Protein AF-A0A0Q5QUL1-F1 (afdb_monomer_lite)

Foldseek 3Di:
DDDDDDDDDDDDDDDDDDDDDDDDPPDPDPPPCPPPLQQCDFPPAPAGNVLLQVLLCVLPVVSVVQCVPVVSVVVSSVLRNDDPVSSVVVVVVVCVVPVVVVVVCVVCVVVVVVSNVRSRVCSVVD

Secondary structure (DSSP, 8-state):
------------------------------------GGGSBPTTSS-BHHHHHHHHHHH-HHHHHHHTSHHHHHHHHHHHTS-HHHHHHHHHHHHHH-HHHHHHHHHTHHHHHHHHHHHHHHGGG-

pLDDT: mean 77.25, std 18.68, range [37.12, 95.31]

Radius of gyration: 27.23 Å; chains: 1; bounding box: 40×85×47 Å

Structure (mmCIF, N/CA/C/O backbone):
data_AF-A0A0Q5QUL1-F1
#
_entry.id   AF-A0A0Q5QUL1-F1
#
loop_
_atom_site.group_PDB
_atom_site.id
_atom_site.type_symbol
_atom_site.label_atom_id
_atom_site.label_alt_id
_atom_site.label_comp_id
_atom_site.label_asym_id
_atom_site.label_entity_id
_atom_site.label_seq_id
_atom_site.pdbx_PDB_ins_code
_atom_site.Cartn_x
_atom_site.Cartn_y
_atom_site.Cartn_z
_atom_site.occupancy
_atom_site.B_iso_or_equiv
_atom_site.auth_seq_id
_atom_site.auth_comp_id
_atom_site.auth_asym_id
_atom_site.auth_atom_id
_atom_site.pdbx_PDB_model_num
ATOM 1 N N . MET A 1 1 ? -2.014 -74.660 -22.437 1.00 42.78 1 MET A N 1
ATOM 2 C CA . MET A 1 1 ? -0.662 -74.993 -21.940 1.00 42.78 1 MET A CA 1
ATOM 3 C C . MET A 1 1 ? 0.352 -74.610 -23.008 1.00 42.78 1 MET A C 1
ATOM 5 O O . MET A 1 1 ? 0.112 -74.928 -24.159 1.00 42.78 1 MET A O 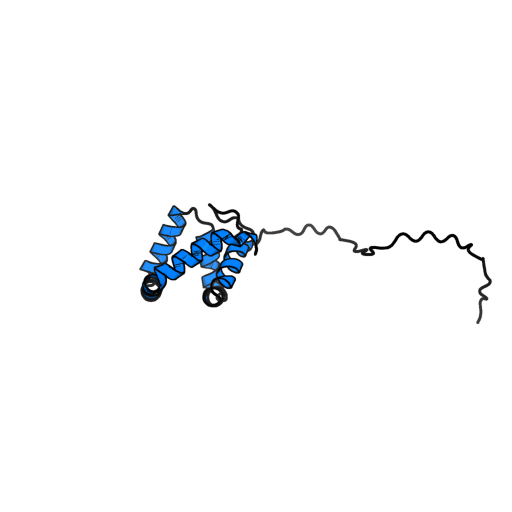1
ATOM 9 N N . ALA A 1 2 ? 1.403 -73.894 -22.592 1.00 45.97 2 ALA A N 1
ATOM 10 C CA . ALA A 1 2 ? 2.701 -73.676 -23.243 1.00 45.97 2 ALA A CA 1
ATOM 11 C C . ALA A 1 2 ? 2.747 -73.295 -24.740 1.00 45.97 2 ALA A C 1
ATOM 13 O O . ALA A 1 2 ? 2.587 -74.137 -25.615 1.00 45.97 2 ALA A O 1
ATOM 14 N N . GLN A 1 3 ? 3.145 -72.050 -25.028 1.00 41.31 3 GLN A N 1
ATOM 15 C CA . GLN A 1 3 ? 3.872 -71.745 -26.262 1.00 41.31 3 GLN A CA 1
ATOM 16 C C . GLN A 1 3 ? 5.264 -71.223 -25.898 1.00 41.31 3 GLN A C 1
ATOM 18 O O . GLN A 1 3 ? 5.425 -70.242 -25.172 1.00 41.31 3 GLN A O 1
ATOM 23 N N . HIS A 1 4 ? 6.253 -71.992 -26.349 1.00 37.12 4 HIS A N 1
ATOM 24 C CA . HIS A 1 4 ? 7.683 -71.818 -26.166 1.00 37.12 4 HIS A CA 1
ATOM 25 C C . HIS A 1 4 ? 8.184 -70.500 -26.766 1.00 37.12 4 HIS A C 1
ATOM 27 O O . HIS A 1 4 ? 8.030 -70.234 -27.954 1.00 37.12 4 HIS A O 1
ATOM 33 N N . ILE A 1 5 ? 8.881 -69.723 -25.943 1.00 52.28 5 ILE A N 1
ATOM 34 C CA . ILE A 1 5 ? 9.699 -68.584 -26.356 1.00 52.28 5 ILE A CA 1
ATOM 35 C C . ILE A 1 5 ? 11.057 -69.132 -26.819 1.00 52.28 5 ILE A C 1
ATOM 37 O O . ILE A 1 5 ? 11.798 -69.706 -26.021 1.00 52.28 5 ILE A O 1
ATOM 41 N N . SER A 1 6 ? 11.406 -68.949 -28.096 1.00 50.56 6 SER A N 1
ATOM 42 C CA . SER A 1 6 ? 12.764 -69.176 -28.613 1.00 50.56 6 SER A CA 1
ATOM 43 C C . SER A 1 6 ? 13.274 -67.968 -29.396 1.00 50.56 6 SER A C 1
ATOM 45 O O . SER A 1 6 ? 13.017 -67.800 -30.578 1.00 50.56 6 SER A O 1
ATOM 47 N N . ARG A 1 7 ? 14.019 -67.138 -28.659 1.00 53.16 7 ARG A N 1
ATOM 48 C CA . ARG A 1 7 ? 15.284 -66.477 -29.022 1.00 53.16 7 ARG A CA 1
ATOM 49 C C . ARG A 1 7 ? 15.475 -66.036 -30.484 1.00 53.16 7 ARG A C 1
ATOM 51 O O . ARG A 1 7 ? 16.070 -66.763 -31.273 1.00 53.16 7 ARG A O 1
ATOM 58 N N . THR A 1 8 ? 15.263 -64.746 -30.731 1.00 46.75 8 THR A N 1
ATOM 59 C CA . THR A 1 8 ? 16.060 -64.001 -31.721 1.00 46.75 8 THR A CA 1
ATOM 60 C C . THR A 1 8 ? 17.017 -63.083 -30.962 1.00 46.75 8 THR A C 1
ATOM 62 O O . THR A 1 8 ? 16.597 -62.250 -30.161 1.00 46.75 8 THR A O 1
ATOM 65 N N . ARG A 1 9 ? 18.326 -63.308 -31.132 1.00 56.00 9 ARG A N 1
ATOM 66 C CA . ARG A 1 9 ? 19.395 -62.540 -30.479 1.00 56.00 9 ARG A CA 1
ATOM 67 C C . ARG A 1 9 ? 19.414 -61.133 -31.069 1.00 56.00 9 ARG A C 1
ATOM 69 O O . ARG A 1 9 ? 19.748 -60.975 -32.237 1.00 56.00 9 ARG A O 1
ATOM 76 N N . ILE A 1 10 ? 19.090 -60.131 -30.260 1.00 53.22 10 ILE A N 1
ATOM 77 C CA . ILE A 1 10 ? 19.299 -58.727 -30.612 1.00 53.22 10 ILE A CA 1
ATOM 78 C C . ILE A 1 10 ? 20.729 -58.362 -30.213 1.00 53.22 10 ILE A C 1
ATOM 80 O O . ILE A 1 10 ? 21.119 -58.442 -29.045 1.00 53.22 10 ILE A O 1
ATOM 84 N N . SER A 1 11 ? 21.519 -58.037 -31.229 1.00 50.94 11 SER A N 1
ATOM 85 C CA . SER A 1 11 ? 22.904 -57.593 -31.154 1.00 50.94 11 SER A CA 1
ATOM 86 C C . SER A 1 11 ? 23.015 -56.311 -30.328 1.00 50.94 11 SER A C 1
ATOM 88 O O . SER A 1 11 ? 22.291 -55.346 -30.552 1.00 50.94 11 SER A O 1
ATOM 90 N N . ARG A 1 12 ? 23.940 -56.310 -29.365 1.00 53.00 12 ARG A N 1
ATOM 91 C CA . ARG A 1 12 ? 24.317 -55.145 -28.562 1.00 53.00 12 ARG A CA 1
ATOM 92 C C . ARG A 1 12 ? 25.153 -54.184 -29.409 1.00 53.00 12 ARG A C 1
ATOM 94 O O . ARG A 1 12 ? 26.312 -54.480 -29.680 1.00 53.00 12 ARG A O 1
ATOM 101 N N . THR A 1 13 ? 24.624 -53.006 -29.704 1.00 51.22 13 THR A N 1
ATOM 102 C CA . THR A 1 13 ? 25.439 -51.791 -29.827 1.00 51.22 13 THR A CA 1
ATOM 103 C C . THR A 1 13 ? 24.880 -50.761 -28.856 1.00 51.22 13 THR A C 1
ATOM 105 O O . THR A 1 13 ? 23.759 -50.278 -28.971 1.00 51.22 13 THR A O 1
ATOM 108 N N . VAL A 1 14 ? 25.661 -50.531 -27.805 1.00 48.69 14 VAL A N 1
ATOM 109 C CA . VAL A 1 14 ? 25.385 -49.605 -26.712 1.00 48.69 14 VAL A CA 1
ATOM 110 C C . VAL A 1 14 ? 25.805 -48.214 -27.178 1.00 48.69 14 VAL A C 1
ATOM 112 O O . VAL A 1 14 ? 26.993 -47.948 -27.314 1.00 48.69 14 VAL A O 1
ATOM 115 N N . GLY A 1 15 ? 24.831 -47.340 -27.416 1.00 43.12 15 GLY A N 1
ATOM 116 C CA . GLY A 1 15 ? 25.014 -45.893 -27.467 1.00 43.12 15 GLY A CA 1
ATOM 117 C C . GLY A 1 15 ? 24.157 -45.280 -26.367 1.00 43.12 15 GLY A C 1
ATOM 118 O O . GLY A 1 15 ? 22.969 -45.050 -26.566 1.00 43.12 15 GLY A O 1
ATOM 119 N N . VAL A 1 16 ? 24.730 -45.101 -25.177 1.00 48.53 16 VAL A N 1
ATOM 120 C CA . VAL A 1 16 ? 24.078 -44.420 -24.051 1.00 48.53 16 VAL A CA 1
ATOM 121 C C . VAL A 1 16 ? 24.265 -42.919 -24.243 1.00 48.53 16 VAL A C 1
ATOM 123 O O . VAL A 1 16 ? 25.371 -42.412 -24.082 1.00 48.53 16 VAL A O 1
ATOM 126 N N . ALA A 1 17 ? 23.175 -42.217 -24.550 1.00 45.84 17 ALA A N 1
ATOM 127 C CA . ALA A 1 17 ? 23.024 -40.798 -24.256 1.00 45.84 17 ALA A CA 1
ATOM 128 C C . ALA A 1 17 ? 21.801 -40.641 -23.338 1.00 45.84 17 ALA A C 1
ATOM 130 O O . ALA A 1 17 ? 20.662 -40.914 -23.710 1.00 45.84 17 ALA A O 1
ATOM 131 N N . ILE A 1 18 ? 22.118 -40.298 -22.095 1.00 47.47 18 ILE A N 1
ATOM 132 C CA . ILE A 1 18 ? 21.276 -40.085 -20.911 1.00 47.47 18 ILE A CA 1
ATOM 133 C C . ILE A 1 18 ? 20.211 -39.018 -21.236 1.00 47.47 18 ILE A C 1
ATOM 135 O O . ILE A 1 18 ? 20.542 -37.927 -21.680 1.00 47.47 18 ILE A O 1
ATOM 139 N N . ALA A 1 19 ? 18.937 -39.408 -21.307 1.00 45.66 19 ALA A N 1
ATOM 140 C CA . ALA A 1 19 ? 17.903 -39.297 -20.269 1.00 45.66 19 ALA A CA 1
ATOM 141 C C . ALA A 1 19 ? 17.433 -37.867 -19.926 1.00 45.66 19 ALA A C 1
ATOM 143 O O . ALA A 1 19 ? 18.078 -37.147 -19.174 1.00 45.66 19 ALA A O 1
ATOM 144 N N . ALA A 1 20 ? 16.209 -37.553 -20.356 1.00 44.66 20 ALA A N 1
ATOM 145 C CA . ALA A 1 20 ? 15.184 -36.957 -19.500 1.00 44.66 20 ALA A CA 1
ATOM 146 C C . ALA A 1 20 ? 13.810 -37.394 -20.031 1.00 44.66 20 ALA A C 1
ATOM 148 O O . ALA A 1 20 ? 13.324 -36.925 -21.057 1.00 44.66 20 ALA A O 1
ATOM 149 N N . ALA A 1 21 ? 13.241 -38.384 -19.349 1.00 43.88 21 ALA A N 1
ATOM 150 C CA . ALA A 1 21 ? 11.901 -38.895 -19.563 1.00 43.88 21 ALA A CA 1
ATOM 151 C C . ALA A 1 21 ? 10.856 -37.924 -18.994 1.00 43.88 21 ALA A C 1
ATOM 153 O O . ALA A 1 21 ? 11.058 -37.343 -17.931 1.00 43.88 21 ALA A O 1
ATOM 154 N N . GLY A 1 22 ? 9.719 -37.815 -19.680 1.00 39.03 22 GLY A N 1
ATOM 155 C CA . GLY A 1 22 ? 8.544 -37.095 -19.199 1.00 39.03 22 GLY A CA 1
ATOM 156 C C . GLY A 1 22 ? 7.464 -36.976 -20.268 1.00 39.03 22 GLY A C 1
ATOM 157 O O . GLY A 1 22 ? 7.152 -35.878 -20.712 1.00 39.03 22 GLY A O 1
ATOM 158 N N . VAL A 1 23 ? 6.916 -38.108 -20.717 1.00 47.78 23 VAL A N 1
ATOM 159 C CA . VAL A 1 23 ? 5.713 -38.136 -21.560 1.00 47.78 23 VAL A CA 1
ATOM 160 C C . VAL A 1 23 ? 4.519 -37.741 -20.693 1.00 47.78 23 VAL A C 1
ATOM 162 O O . VAL A 1 23 ? 4.112 -38.495 -19.813 1.00 47.78 23 VAL A O 1
ATOM 165 N N . GLY A 1 24 ? 3.950 -36.571 -20.963 1.00 41.41 24 GLY A N 1
ATOM 166 C CA . GLY A 1 24 ? 2.611 -36.190 -20.538 1.00 41.41 24 GLY A CA 1
ATOM 167 C C . GLY A 1 24 ? 1.861 -35.688 -21.762 1.00 41.41 24 GLY A C 1
ATOM 168 O O . GLY A 1 24 ? 2.215 -34.653 -22.319 1.00 41.41 24 GLY A O 1
ATOM 169 N N . VAL A 1 25 ? 0.857 -36.436 -22.218 1.00 50.50 25 VAL A N 1
ATOM 170 C CA . VAL A 1 25 ? -0.075 -35.971 -23.250 1.00 50.50 25 VAL A CA 1
ATOM 171 C C . VAL A 1 25 ? -0.861 -34.809 -22.646 1.00 50.50 25 VAL A C 1
ATOM 173 O O . VAL A 1 25 ? -1.794 -35.019 -21.874 1.00 50.50 25 VAL A O 1
ATOM 176 N N . ILE A 1 26 ? -0.459 -33.576 -22.951 1.00 51.69 26 ILE A N 1
ATOM 177 C CA . ILE A 1 26 ? -1.228 -32.388 -22.586 1.00 51.69 26 ILE A CA 1
ATOM 178 C C . ILE A 1 26 ? -2.375 -32.306 -23.588 1.00 51.69 26 ILE A C 1
ATOM 180 O O . ILE A 1 26 ? -2.208 -31.856 -24.721 1.00 51.69 26 ILE A O 1
ATOM 184 N N . ALA A 1 27 ? -3.544 -32.788 -23.176 1.00 48.69 27 ALA A N 1
ATOM 185 C CA . ALA A 1 27 ? -4.790 -32.431 -23.825 1.00 48.69 27 ALA A CA 1
ATOM 186 C C . ALA A 1 27 ? -4.891 -30.898 -23.816 1.00 48.69 27 ALA A C 1
ATOM 188 O O . ALA A 1 27 ? -4.959 -30.283 -22.752 1.00 48.69 27 ALA A O 1
ATOM 189 N N . LEU A 1 28 ? -4.859 -30.289 -25.002 1.00 51.97 28 LEU A N 1
ATOM 190 C CA . LEU A 1 28 ? -5.139 -28.873 -25.228 1.00 51.97 28 LEU A CA 1
ATOM 191 C C . LEU A 1 28 ? -6.618 -28.611 -24.915 1.00 51.97 28 LEU A C 1
ATOM 193 O O . LEU A 1 28 ? -7.453 -28.492 -25.806 1.00 51.97 28 LEU A O 1
ATOM 197 N N . MET A 1 29 ? -6.953 -28.562 -23.629 1.00 46.12 29 MET A N 1
ATOM 198 C CA . MET A 1 29 ? -8.153 -27.880 -23.173 1.00 46.12 29 MET A CA 1
ATOM 199 C C . MET A 1 29 ? -7.865 -26.382 -23.281 1.00 46.12 29 MET A C 1
ATOM 201 O O . MET A 1 29 ? -6.852 -25.935 -22.733 1.00 46.12 29 MET A O 1
ATOM 205 N N . PRO A 1 30 ? -8.705 -25.584 -23.961 1.00 47.66 30 PRO A N 1
ATOM 206 C CA . PRO A 1 30 ? -8.630 -24.144 -23.835 1.00 47.66 30 PRO A CA 1
ATOM 207 C C . PRO A 1 30 ? -9.067 -23.820 -22.407 1.00 47.66 30 PRO A C 1
ATOM 209 O O . PRO A 1 30 ? -10.250 -23.666 -22.115 1.00 47.66 30 PRO A O 1
ATOM 212 N N . ALA A 1 31 ? -8.106 -23.778 -21.486 1.00 52.81 31 ALA A N 1
ATOM 213 C CA . ALA A 1 31 ? -8.309 -23.117 -20.218 1.00 52.81 31 ALA A CA 1
ATOM 214 C C . ALA A 1 31 ? -8.631 -21.668 -20.576 1.00 52.81 31 ALA A C 1
ATOM 216 O O . ALA A 1 31 ? -7.766 -20.924 -21.042 1.00 52.81 31 ALA A O 1
ATOM 217 N N . THR A 1 32 ? -9.889 -21.268 -20.417 1.00 48.94 32 THR A N 1
ATOM 218 C CA . THR A 1 32 ? -10.235 -19.858 -20.309 1.00 48.94 32 THR A CA 1
ATOM 219 C C . THR A 1 32 ? -9.533 -19.365 -19.050 1.00 48.94 32 THR A C 1
ATOM 221 O O . THR A 1 32 ? -10.078 -19.442 -17.951 1.00 48.94 32 THR A O 1
ATOM 224 N N . ALA A 1 33 ? -8.270 -18.966 -19.189 1.00 52.72 33 ALA A N 1
ATOM 225 C CA . ALA A 1 33 ? -7.513 -18.321 -18.141 1.00 52.72 33 ALA A CA 1
ATOM 226 C C . ALA A 1 33 ? -8.156 -16.950 -17.934 1.00 52.72 33 ALA A C 1
ATOM 228 O O . ALA A 1 33 ? -7.765 -15.953 -18.536 1.00 52.72 33 ALA A O 1
ATOM 229 N N . SER A 1 34 ? -9.213 -16.906 -17.124 1.00 49.91 34 SER A N 1
ATOM 230 C CA . SER A 1 34 ? -9.583 -15.679 -16.441 1.00 49.91 34 SER A CA 1
ATOM 231 C C . SER A 1 34 ? -8.346 -15.289 -15.646 1.00 49.91 34 SER A C 1
ATOM 233 O O . SER A 1 34 ? -8.021 -15.968 -14.676 1.00 49.91 34 SER A O 1
ATOM 235 N N . ALA A 1 35 ? -7.608 -14.277 -16.115 1.00 55.91 35 ALA A N 1
ATOM 236 C CA . ALA A 1 35 ? -6.472 -13.740 -15.381 1.00 55.91 35 ALA A CA 1
ATOM 237 C C . ALA A 1 35 ? -6.953 -13.478 -13.954 1.00 55.91 35 ALA A C 1
ATOM 239 O O . ALA A 1 35 ? -7.907 -12.713 -13.752 1.00 55.91 35 ALA A O 1
ATOM 240 N N . ALA A 1 36 ? -6.381 -14.192 -12.986 1.00 64.62 36 ALA A N 1
ATOM 241 C CA . ALA A 1 36 ? -6.824 -14.050 -11.615 1.00 64.62 36 ALA A CA 1
ATOM 242 C C . ALA A 1 36 ? -6.584 -12.588 -11.205 1.00 64.62 36 ALA A C 1
ATOM 244 O O . ALA A 1 36 ? -5.646 -11.959 -11.704 1.00 64.62 36 ALA A O 1
ATOM 245 N N . PRO A 1 37 ? -7.382 -12.012 -10.289 1.00 71.50 37 PRO A N 1
ATOM 246 C CA . PRO A 1 37 ? -7.125 -10.679 -9.748 1.00 71.50 37 PRO A CA 1
ATOM 247 C C . PRO A 1 37 ? -5.661 -10.462 -9.337 1.00 71.50 37 PRO A C 1
ATOM 249 O O . PRO A 1 37 ? -5.159 -9.349 -9.493 1.00 71.50 37 PRO A O 1
ATOM 252 N N . ALA A 1 38 ? -5.003 -11.540 -8.896 1.00 81.19 38 ALA A N 1
ATOM 253 C CA . ALA A 1 38 ? -3.596 -11.637 -8.535 1.00 81.19 38 ALA A CA 1
ATOM 254 C C . ALA A 1 38 ? -2.606 -11.381 -9.690 1.00 81.19 38 ALA A C 1
ATOM 256 O O . ALA A 1 38 ? -1.520 -10.876 -9.425 1.00 81.19 38 ALA A O 1
ATOM 257 N N . ASP A 1 39 ? -2.956 -11.671 -10.945 1.00 87.62 39 ASP A N 1
ATOM 258 C CA . ASP A 1 39 ? -2.052 -11.531 -12.101 1.00 87.62 39 ASP A CA 1
ATOM 259 C C . ASP A 1 39 ? -2.048 -10.108 -12.684 1.00 87.62 39 ASP A C 1
ATOM 261 O O . ASP A 1 39 ? -1.239 -9.776 -13.551 1.00 87.62 39 ASP A O 1
ATOM 265 N N . ARG A 1 40 ? -2.950 -9.232 -12.219 1.00 91.81 40 ARG A N 1
ATOM 266 C CA . ARG A 1 40 ? -3.032 -7.846 -12.697 1.00 91.81 40 ARG A CA 1
ATOM 267 C C . ARG A 1 40 ? -1.795 -7.054 -12.289 1.00 91.81 40 ARG A C 1
ATOM 269 O O . ARG A 1 40 ? -1.343 -7.148 -11.153 1.00 91.81 40 ARG A O 1
ATOM 276 N N . ALA A 1 41 ? -1.284 -6.228 -13.199 1.00 93.19 41 ALA A N 1
ATOM 277 C CA . ALA A 1 41 ? -0.181 -5.319 -12.909 1.00 93.19 41 ALA A CA 1
ATOM 278 C C . ALA A 1 41 ? -0.601 -4.222 -11.917 1.00 93.19 41 ALA A C 1
ATOM 280 O O . ALA A 1 41 ? -1.721 -3.706 -11.975 1.00 93.19 41 ALA A O 1
A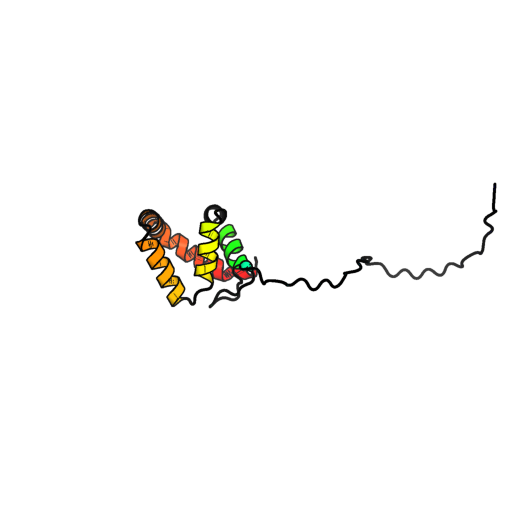TOM 281 N N . VAL A 1 42 ? 0.318 -3.839 -11.032 1.00 92.88 42 VAL A N 1
ATOM 282 C CA . VAL A 1 42 ? 0.158 -2.704 -10.120 1.00 92.88 42 VAL A CA 1
ATOM 283 C C . VAL A 1 42 ? 0.737 -1.451 -10.784 1.00 92.88 42 VAL A C 1
ATOM 285 O O . VAL A 1 42 ? 1.934 -1.407 -11.066 1.00 92.88 42 VAL A O 1
ATOM 288 N N . PRO A 1 43 ? -0.066 -0.401 -11.040 1.00 93.25 43 PRO A N 1
ATOM 289 C CA . PRO A 1 43 ? 0.441 0.798 -11.697 1.00 93.25 43 PRO A CA 1
ATOM 290 C C . PRO A 1 43 ? 1.584 1.454 -10.917 1.00 93.25 43 PRO A C 1
ATOM 292 O O . PRO A 1 43 ? 1.493 1.622 -9.695 1.00 93.25 43 PRO A O 1
ATOM 295 N N . GLY A 1 44 ? 2.626 1.864 -11.645 1.00 89.25 44 GLY A N 1
ATOM 296 C CA . GLY A 1 44 ? 3.823 2.498 -11.084 1.00 89.25 44 GLY A CA 1
ATOM 297 C C . GLY A 1 44 ? 4.864 1.521 -10.530 1.00 89.25 44 GLY A C 1
ATOM 298 O O . GLY A 1 44 ? 5.846 1.969 -9.946 1.00 89.25 44 GLY A O 1
ATOM 299 N N . THR A 1 45 ? 4.675 0.209 -10.702 1.00 90.62 45 THR A N 1
ATOM 300 C CA . THR A 1 45 ? 5.647 -0.821 -10.312 1.00 90.62 45 THR A CA 1
ATOM 301 C C . THR A 1 45 ? 5.794 -1.879 -11.412 1.00 90.62 45 THR A C 1
ATOM 303 O O . THR A 1 45 ? 5.033 -1.900 -12.378 1.00 90.62 45 THR A O 1
ATOM 306 N N . SER A 1 46 ? 6.779 -2.768 -11.273 1.00 92.88 46 SER A N 1
ATOM 307 C CA . SER A 1 46 ? 6.935 -3.968 -12.111 1.00 92.88 46 SER A CA 1
ATOM 308 C C . SER A 1 46 ? 6.180 -5.190 -11.564 1.00 92.88 46 SER A C 1
ATOM 310 O O . SER A 1 46 ? 6.337 -6.289 -12.088 1.00 92.88 46 SER A O 1
ATOM 312 N N . CYS A 1 47 ? 5.386 -5.020 -10.502 1.00 93.94 47 CYS A N 1
ATOM 313 C CA . CYS A 1 47 ? 4.762 -6.118 -9.767 1.00 93.94 47 CYS A CA 1
ATOM 314 C C . CYS A 1 47 ? 3.353 -6.436 -10.282 1.00 93.94 47 CYS A C 1
ATOM 316 O O . CYS A 1 47 ? 2.613 -5.546 -10.710 1.00 93.94 47 CYS A O 1
ATOM 318 N N . THR A 1 48 ? 2.917 -7.677 -10.076 1.00 95.31 48 THR A N 1
ATOM 319 C CA . THR A 1 48 ? 1.492 -8.043 -10.063 1.00 95.31 48 THR A CA 1
ATOM 320 C C . THR A 1 48 ? 0.877 -7.905 -8.665 1.00 95.31 48 THR A C 1
ATOM 322 O O . THR A 1 48 ? 1.590 -7.813 -7.661 1.00 95.31 48 THR A O 1
ATOM 325 N N . VAL A 1 49 ? -0.454 -7.909 -8.570 1.00 93.25 49 VAL A N 1
ATOM 326 C CA . VAL A 1 49 ? -1.190 -7.853 -7.293 1.00 93.25 49 VAL A CA 1
ATOM 327 C C . VAL A 1 49 ? -0.749 -8.969 -6.343 1.00 93.25 49 VAL A C 1
ATOM 329 O O . VAL A 1 49 ? -0.444 -8.700 -5.181 1.00 93.25 49 VAL A O 1
ATOM 332 N N . GLY A 1 50 ? -0.640 -10.203 -6.839 1.00 92.06 50 GLY A N 1
ATOM 333 C CA . GLY A 1 50 ? -0.235 -11.356 -6.037 1.00 92.06 50 GLY A CA 1
ATOM 334 C C . GLY A 1 50 ? 1.207 -11.252 -5.539 1.00 92.06 50 GLY A C 1
ATOM 335 O O . GLY A 1 50 ? 1.505 -11.671 -4.421 1.00 92.06 50 GLY A O 1
ATOM 336 N N . GLN A 1 51 ? 2.100 -10.647 -6.326 1.00 94.62 51 GLN A N 1
ATOM 337 C CA . GLN A 1 51 ? 3.473 -10.370 -5.896 1.00 94.62 51 GLN A CA 1
ATOM 338 C C . GLN A 1 51 ? 3.521 -9.341 -4.770 1.00 94.62 51 GLN A C 1
ATOM 340 O O . GLN A 1 51 ? 4.229 -9.541 -3.784 1.00 94.62 51 GLN A O 1
ATOM 345 N N . VAL A 1 52 ? 2.729 -8.267 -4.872 1.00 93.38 52 VAL A N 1
ATOM 346 C CA . VAL A 1 52 ? 2.620 -7.273 -3.794 1.00 93.38 52 VAL A CA 1
ATOM 347 C C . VAL A 1 52 ? 2.026 -7.903 -2.534 1.00 93.38 52 VAL A C 1
ATOM 349 O O . VAL A 1 52 ? 2.532 -7.644 -1.446 1.00 93.38 52 VAL A O 1
ATOM 352 N N . GLU A 1 53 ? 1.015 -8.766 -2.654 1.00 90.94 53 GLU A N 1
ATOM 353 C CA . GLU A 1 53 ? 0.405 -9.467 -1.514 1.00 90.94 53 GLU A CA 1
ATOM 354 C C . GLU A 1 53 ? 1.415 -10.371 -0.780 1.00 90.94 53 GLU A C 1
ATOM 356 O O . GLU A 1 53 ? 1.552 -10.311 0.450 1.00 90.94 53 GLU A O 1
ATOM 361 N N . ARG A 1 54 ? 2.175 -11.176 -1.536 1.00 90.94 54 ARG A N 1
ATOM 362 C CA . ARG A 1 54 ? 3.219 -12.061 -0.992 1.00 90.94 54 ARG A CA 1
ATOM 363 C C . ARG A 1 54 ? 4.360 -11.268 -0.365 1.00 90.94 54 ARG A C 1
ATOM 365 O O . ARG A 1 54 ? 4.753 -11.563 0.764 1.00 90.94 54 ARG A O 1
ATOM 372 N N . ALA A 1 55 ? 4.840 -10.229 -1.043 1.00 92.38 55 ALA A N 1
ATOM 373 C CA . ALA A 1 55 ? 5.875 -9.347 -0.519 1.00 92.38 55 ALA A CA 1
ATOM 374 C C . ALA A 1 55 ? 5.415 -8.618 0.754 1.00 92.38 55 ALA A C 1
ATOM 376 O O . ALA A 1 55 ? 6.163 -8.556 1.728 1.00 92.38 55 ALA A O 1
ATOM 377 N N . ALA A 1 56 ? 4.176 -8.118 0.796 1.00 88.94 56 ALA A N 1
ATOM 378 C CA . ALA A 1 56 ? 3.609 -7.469 1.978 1.00 88.94 56 ALA A CA 1
ATOM 379 C C . ALA A 1 56 ? 3.507 -8.437 3.164 1.00 88.94 56 ALA A C 1
ATOM 381 O O . ALA A 1 56 ? 3.875 -8.081 4.285 1.00 88.94 56 ALA A O 1
ATOM 382 N N . THR A 1 57 ? 3.093 -9.679 2.906 1.00 88.62 57 THR A N 1
ATOM 383 C CA . THR A 1 57 ? 3.056 -10.753 3.908 1.00 88.62 57 THR A CA 1
ATOM 384 C C . THR A 1 57 ? 4.453 -11.124 4.414 1.00 88.62 57 THR A C 1
ATOM 386 O O . THR A 1 57 ? 4.630 -11.343 5.611 1.00 88.62 57 THR A O 1
ATOM 389 N N . ALA A 1 58 ? 5.458 -11.158 3.535 1.00 87.44 58 ALA A N 1
ATOM 390 C CA . ALA A 1 58 ? 6.842 -11.449 3.907 1.00 87.44 58 ALA A CA 1
ATOM 391 C C . ALA A 1 58 ? 7.491 -10.310 4.714 1.00 87.44 58 ALA A C 1
ATOM 393 O O . ALA A 1 58 ? 8.237 -10.565 5.658 1.00 87.44 58 ALA A O 1
ATOM 394 N N . VAL A 1 59 ? 7.192 -9.051 4.371 1.00 86.00 59 VAL A N 1
ATOM 395 C CA . VAL A 1 59 ? 7.671 -7.866 5.104 1.00 86.00 59 VAL A CA 1
ATOM 396 C C . VAL A 1 59 ? 6.980 -7.735 6.463 1.00 86.00 59 VAL A C 1
ATOM 398 O O . VAL A 1 59 ? 7.614 -7.313 7.431 1.00 86.00 59 VAL A O 1
ATOM 401 N N . SER A 1 60 ? 5.700 -8.100 6.549 1.00 83.38 60 SER A N 1
ATOM 402 C CA . SER A 1 60 ? 4.923 -8.085 7.785 1.00 83.38 60 SER A CA 1
ATOM 403 C C . SER A 1 60 ? 3.948 -9.267 7.832 1.00 8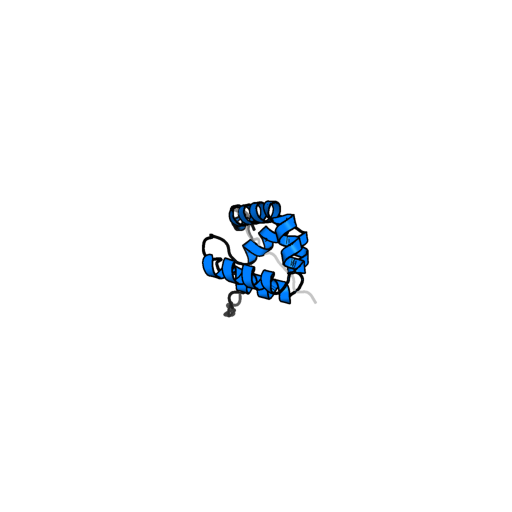3.38 60 SER A C 1
ATOM 405 O O . SER A 1 60 ? 2.864 -9.204 7.243 1.00 83.38 60 SER A O 1
ATOM 407 N N . PRO A 1 61 ? 4.255 -10.323 8.608 1.00 81.06 61 PRO A N 1
ATOM 408 C CA . PRO A 1 61 ? 3.334 -11.442 8.804 1.00 81.06 61 PRO A CA 1
ATOM 409 C C . PRO A 1 61 ? 1.978 -11.013 9.384 1.00 81.06 61 PRO A C 1
ATOM 411 O O . PRO A 1 61 ? 0.966 -11.673 9.148 1.00 81.06 61 PRO A O 1
ATOM 414 N N . ALA A 1 62 ? 1.937 -9.886 10.107 1.00 79.56 62 ALA A N 1
ATOM 415 C CA . ALA A 1 62 ? 0.697 -9.285 10.588 1.00 79.56 62 ALA A CA 1
ATOM 416 C C . ALA A 1 62 ? -0.205 -8.826 9.429 1.00 79.56 62 ALA A C 1
ATOM 418 O O . ALA A 1 62 ? -1.407 -9.081 9.470 1.00 79.56 62 ALA A O 1
ATOM 419 N N . ILE A 1 63 ? 0.362 -8.237 8.365 1.00 77.75 63 ILE A N 1
ATOM 420 C CA . ILE A 1 63 ? -0.385 -7.902 7.139 1.00 77.75 63 ILE A CA 1
ATOM 421 C C . ILE A 1 63 ? -0.910 -9.173 6.475 1.00 77.75 63 ILE A C 1
ATOM 423 O O . ILE A 1 63 ? -2.086 -9.227 6.120 1.00 77.75 63 ILE A O 1
ATOM 427 N N . GLY A 1 64 ? -0.092 -10.226 6.405 1.00 81.88 64 GLY A N 1
ATOM 428 C CA . GLY A 1 64 ? -0.565 -11.539 5.961 1.00 81.88 64 GLY A CA 1
ATOM 429 C C . GLY A 1 64 ? -1.748 -12.048 6.789 1.00 81.88 64 GLY A C 1
ATOM 430 O O . GLY A 1 64 ? -2.665 -12.659 6.254 1.00 81.88 64 GLY A O 1
ATOM 431 N N . GLY A 1 65 ? -1.774 -11.747 8.090 1.00 82.06 65 GLY A N 1
ATOM 432 C CA . GLY A 1 65 ? -2.907 -12.021 8.970 1.00 82.06 65 GLY A CA 1
ATOM 433 C C . GLY A 1 65 ? -4.199 -11.318 8.572 1.00 82.06 65 GLY A C 1
ATOM 434 O O . GLY A 1 65 ? -5.242 -11.969 8.516 1.00 82.06 65 GLY A O 1
ATOM 435 N N . TYR A 1 66 ? -4.123 -10.029 8.247 1.00 78.94 66 TYR A N 1
ATOM 436 C CA . TYR A 1 66 ? -5.271 -9.248 7.781 1.00 78.94 66 TYR A CA 1
ATOM 437 C C . TYR A 1 66 ? -5.757 -9.697 6.398 1.00 78.94 66 TYR A C 1
ATOM 439 O O . TYR A 1 66 ? -6.960 -9.840 6.188 1.00 78.94 66 TYR A O 1
ATOM 447 N N . LEU A 1 67 ? -4.836 -9.997 5.481 1.00 84.38 67 LEU A N 1
ATOM 448 C CA . LEU A 1 67 ? -5.153 -10.426 4.114 1.00 84.38 67 LEU A CA 1
ATOM 449 C C . LEU A 1 67 ? -5.723 -11.853 4.033 1.00 84.38 67 LEU A C 1
ATOM 451 O O . LEU A 1 67 ? -6.270 -12.241 3.005 1.00 84.38 67 LEU A O 1
ATOM 455 N N . ARG A 1 68 ? -5.691 -12.633 5.125 1.00 87.19 68 ARG A N 1
ATOM 456 C CA . ARG A 1 68 ? -6.468 -13.884 5.209 1.00 87.19 68 ARG A CA 1
ATOM 457 C C . ARG A 1 68 ? -7.978 -13.643 5.257 1.00 87.19 68 ARG A C 1
ATOM 459 O O . ARG A 1 68 ? -8.732 -14.549 4.907 1.00 87.19 68 ARG A O 1
ATOM 466 N N . ASN A 1 69 ? -8.434 -12.463 5.687 1.00 86.56 69 ASN A N 1
ATOM 467 C CA . ASN A 1 69 ? -9.849 -12.116 5.615 1.00 86.56 69 ASN A CA 1
ATOM 468 C C . ASN A 1 69 ? -10.216 -11.800 4.149 1.00 86.56 69 ASN A C 1
ATOM 470 O O . ASN A 1 69 ? -9.654 -10.864 3.575 1.00 86.56 69 ASN A O 1
ATOM 474 N N . PRO A 1 70 ? -11.173 -12.524 3.539 1.00 86.69 70 PRO A N 1
ATOM 475 C CA . PRO A 1 70 ? -11.492 -12.368 2.122 1.00 86.69 70 PRO A CA 1
ATOM 476 C C . PRO A 1 70 ? -12.035 -10.978 1.766 1.00 86.69 70 PRO A C 1
ATOM 478 O O . PRO A 1 70 ? -11.791 -10.513 0.657 1.00 86.69 70 PRO A O 1
ATOM 481 N N . GLN A 1 71 ? -12.725 -10.294 2.686 1.00 85.44 71 GLN A N 1
ATOM 482 C CA . GLN A 1 71 ? -13.218 -8.933 2.450 1.00 85.44 71 GLN A CA 1
ATOM 483 C C . GLN A 1 71 ? -12.069 -7.921 2.428 1.00 85.44 71 GLN A C 1
ATOM 485 O O . GLN A 1 71 ? -12.003 -7.083 1.531 1.00 85.44 71 GLN 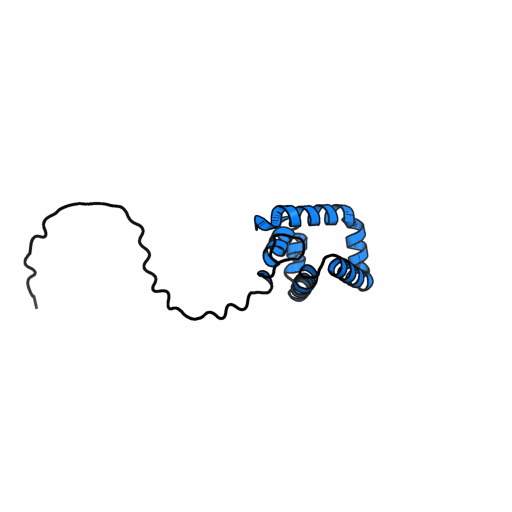A O 1
ATOM 490 N N . ILE A 1 72 ? -11.129 -8.037 3.372 1.00 83.19 72 ILE A N 1
ATOM 491 C CA . ILE A 1 72 ? -9.942 -7.171 3.428 1.00 83.19 72 ILE A CA 1
ATOM 492 C C . ILE A 1 72 ? -9.066 -7.403 2.197 1.00 83.19 72 ILE A C 1
ATOM 494 O O . ILE A 1 72 ? -8.592 -6.445 1.589 1.00 83.19 72 ILE A O 1
ATOM 498 N N . ARG A 1 73 ? -8.882 -8.665 1.796 1.00 87.56 73 ARG A N 1
ATOM 499 C CA . ARG A 1 73 ? -8.123 -8.998 0.589 1.00 87.56 73 ARG A CA 1
ATOM 500 C C . ARG A 1 73 ? -8.774 -8.442 -0.672 1.00 87.56 73 ARG A C 1
ATOM 502 O O . ARG A 1 73 ? -8.083 -7.815 -1.463 1.00 87.56 73 ARG A O 1
ATOM 509 N N . ALA A 1 74 ? -10.087 -8.602 -0.838 1.00 88.31 74 ALA A N 1
ATOM 510 C CA . ALA A 1 74 ? -10.797 -8.053 -1.992 1.00 88.31 74 ALA A CA 1
ATOM 511 C C . ALA A 1 74 ? -10.644 -6.524 -2.085 1.00 88.31 74 ALA A C 1
ATOM 513 O O . ALA A 1 74 ? -10.414 -5.984 -3.168 1.00 88.31 74 ALA A O 1
ATOM 514 N N . GLU A 1 75 ? -10.712 -5.827 -0.950 1.00 86.56 75 GLU A N 1
ATOM 515 C CA . GLU A 1 75 ? -10.510 -4.379 -0.913 1.00 86.56 75 GLU A CA 1
ATOM 516 C C . GLU A 1 75 ? -9.057 -3.990 -1.220 1.00 86.56 75 GLU A C 1
ATOM 518 O O . GLU A 1 75 ? -8.812 -3.067 -1.998 1.00 86.56 75 GLU A O 1
ATOM 523 N N . PHE A 1 76 ? -8.083 -4.733 -0.689 1.00 88.25 76 PHE A N 1
ATOM 524 C CA . PHE A 1 76 ? -6.672 -4.563 -1.036 1.00 88.25 76 PHE A CA 1
ATOM 525 C C . PHE A 1 76 ? -6.437 -4.718 -2.545 1.00 88.25 76 PHE A C 1
ATOM 527 O O . PHE A 1 76 ? -5.850 -3.830 -3.167 1.00 88.25 76 PHE A O 1
ATOM 534 N N . GLU A 1 77 ? -6.938 -5.799 -3.149 1.00 90.44 77 GLU A N 1
ATOM 535 C CA . GLU A 1 77 ? -6.827 -6.059 -4.588 1.00 90.44 77 GLU A CA 1
ATOM 536 C C . GLU A 1 77 ? -7.487 -4.952 -5.423 1.00 90.44 77 GLU A C 1
ATOM 538 O O . GLU A 1 77 ? -6.986 -4.598 -6.492 1.00 90.44 77 GLU A O 1
ATOM 543 N N . ARG A 1 78 ? -8.600 -4.382 -4.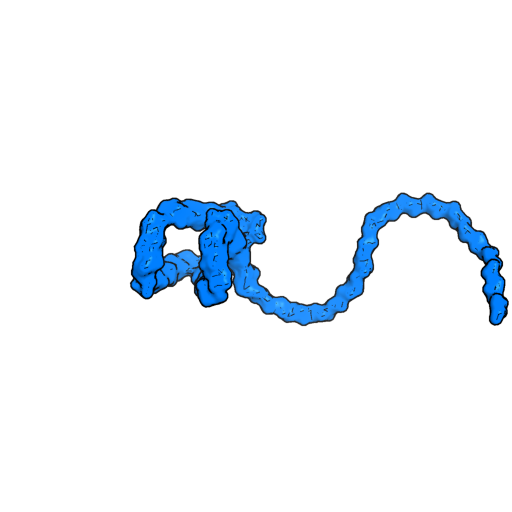942 1.00 90.62 78 ARG A N 1
ATOM 544 C CA . ARG A 1 78 ? -9.294 -3.265 -5.597 1.00 90.62 78 ARG A CA 1
ATOM 545 C C . ARG A 1 78 ? -8.489 -1.969 -5.532 1.00 90.62 78 ARG A C 1
ATOM 547 O O . ARG A 1 78 ? -8.418 -1.252 -6.527 1.00 90.62 78 ARG A O 1
ATOM 554 N N . ILE A 1 79 ? -7.898 -1.658 -4.380 1.00 90.12 79 ILE A N 1
ATOM 555 C CA . ILE A 1 79 ? -7.166 -0.405 -4.162 1.00 90.12 79 ILE A CA 1
ATOM 556 C C . ILE A 1 79 ? -5.796 -0.443 -4.844 1.00 90.12 79 ILE A C 1
ATOM 558 O O . ILE A 1 79 ? -5.388 0.539 -5.463 1.00 90.12 79 ILE A O 1
ATOM 562 N N . VAL A 1 80 ? -5.064 -1.555 -4.753 1.00 90.75 80 VAL A N 1
ATOM 563 C CA . VAL A 1 80 ? -3.660 -1.612 -5.193 1.00 90.75 80 VAL A CA 1
ATOM 564 C C . VAL A 1 80 ? -3.499 -1.430 -6.707 1.00 90.75 80 VAL A C 1
ATOM 566 O O . VAL A 1 80 ? -2.483 -0.900 -7.152 1.00 90.75 80 VAL A O 1
ATOM 569 N N . VAL A 1 81 ? -4.518 -1.784 -7.496 1.00 93.81 81 VAL A N 1
ATOM 570 C CA . VAL A 1 81 ? -4.535 -1.586 -8.956 1.00 93.81 81 VAL A CA 1
ATOM 571 C C . VAL A 1 81 ? -4.885 -0.154 -9.378 1.00 93.81 81 VAL A C 1
ATOM 573 O O . VAL A 1 81 ? -4.867 0.150 -10.568 1.00 93.81 81 VAL A O 1
ATOM 576 N N . LEU A 1 82 ? -5.201 0.743 -8.439 1.00 93.62 82 LEU A N 1
ATOM 577 C CA . LEU A 1 82 ? -5.483 2.142 -8.756 1.00 93.62 82 LEU A CA 1
ATOM 578 C C . LEU A 1 82 ? -4.192 2.905 -9.104 1.00 93.62 82 LEU A C 1
ATOM 580 O O . LEU A 1 82 ? -3.146 2.667 -8.481 1.00 93.62 82 LEU A O 1
ATOM 584 N N . PRO A 1 83 ? -4.246 3.887 -10.027 1.00 92.94 83 PRO A N 1
ATOM 585 C CA . PRO A 1 83 ? -3.184 4.874 -10.189 1.00 92.94 83 PRO A CA 1
ATOM 586 C C . PRO A 1 83 ? -2.841 5.522 -8.848 1.00 92.94 83 PRO A C 1
ATOM 588 O O . PRO A 1 83 ? -3.725 5.755 -8.025 1.00 92.94 83 PRO A O 1
ATOM 591 N N . GLU A 1 84 ? -1.568 5.841 -8.632 1.00 88.75 84 GLU A N 1
ATOM 592 C CA . GLU A 1 84 ? -1.071 6.331 -7.344 1.00 88.75 84 GLU A CA 1
ATOM 593 C C . GLU A 1 84 ? -1.930 7.439 -6.689 1.00 88.75 84 GLU A C 1
ATOM 595 O O . GLU A 1 84 ? -2.320 7.255 -5.534 1.00 88.75 84 GLU A O 1
ATOM 600 N N . PRO A 1 85 ? -2.318 8.538 -7.375 1.00 91.94 85 PRO A N 1
ATOM 601 C CA . PRO A 1 85 ? -3.134 9.578 -6.742 1.00 91.94 85 PRO A CA 1
ATOM 602 C C . PRO A 1 85 ? -4.507 9.064 -6.284 1.00 91.94 85 PRO A C 1
ATOM 604 O O . PRO A 1 85 ? -4.966 9.414 -5.198 1.00 91.94 85 PRO A O 1
ATOM 607 N N . GLN A 1 86 ? -5.144 8.189 -7.067 1.00 94.75 86 GLN A N 1
ATOM 608 C CA . GLN A 1 86 ? -6.435 7.589 -6.712 1.00 94.75 86 GLN A CA 1
ATOM 609 C C . GLN A 1 86 ? -6.285 6.601 -5.553 1.00 94.75 86 GLN A C 1
ATOM 611 O O . GLN A 1 86 ? -7.105 6.587 -4.640 1.00 94.75 86 GLN A O 1
ATOM 616 N N . ARG A 1 87 ? -5.199 5.822 -5.550 1.00 92.38 87 ARG A N 1
ATOM 617 C CA . ARG A 1 87 ? -4.864 4.891 -4.470 1.00 92.38 87 ARG A CA 1
ATOM 618 C C . ARG A 1 87 ? -4.706 5.616 -3.139 1.00 92.38 87 ARG A C 1
ATOM 620 O O . ARG A 1 87 ? -5.304 5.204 -2.150 1.00 92.38 87 ARG A O 1
ATOM 627 N N . ARG A 1 88 ? -3.945 6.718 -3.116 1.00 90.94 88 ARG A N 1
ATOM 628 C CA . ARG A 1 88 ? -3.767 7.542 -1.908 1.00 90.94 88 ARG A CA 1
ATOM 629 C C . ARG A 1 88 ? -5.099 8.126 -1.428 1.00 90.94 88 ARG A C 1
ATOM 631 O O . ARG A 1 88 ? -5.374 8.083 -0.232 1.00 90.94 88 ARG A O 1
ATOM 638 N N . ALA A 1 89 ? -5.931 8.624 -2.346 1.00 94.69 89 ALA A N 1
ATOM 639 C CA . ALA A 1 89 ? -7.250 9.162 -2.014 1.00 94.69 89 ALA A CA 1
ATOM 640 C C . ALA A 1 89 ? -8.184 8.095 -1.418 1.00 94.69 89 ALA A C 1
ATOM 642 O O . ALA A 1 89 ? -8.878 8.363 -0.438 1.00 94.69 89 ALA A O 1
ATOM 643 N N . GLU A 1 90 ? -8.176 6.879 -1.964 1.00 92.88 90 GLU A N 1
ATOM 644 C CA . GLU A 1 90 ? -9.029 5.794 -1.479 1.00 92.88 90 GLU A CA 1
ATOM 645 C C . GLU A 1 90 ? -8.565 5.253 -0.123 1.00 92.88 90 GLU A C 1
ATOM 647 O O . GLU A 1 90 ? -9.389 5.020 0.760 1.00 92.88 90 GLU A O 1
ATOM 652 N N . VAL A 1 91 ? -7.248 5.152 0.095 1.00 90.00 91 VAL A N 1
ATOM 653 C CA . VAL A 1 91 ? -6.689 4.858 1.424 1.00 90.00 91 VAL A CA 1
ATOM 654 C C . VAL A 1 91 ? -7.092 5.941 2.426 1.00 90.00 91 VAL A C 1
ATOM 656 O O . VAL A 1 91 ? -7.552 5.608 3.513 1.00 90.00 91 VAL A O 1
ATOM 659 N N . ALA A 1 92 ? -6.992 7.227 2.072 1.00 92.00 92 ALA A N 1
ATOM 660 C CA . ALA A 1 92 ? -7.419 8.314 2.955 1.00 92.00 92 ALA A CA 1
ATOM 661 C C . ALA A 1 92 ? -8.916 8.215 3.306 1.00 92.00 92 ALA A C 1
ATOM 663 O O . ALA A 1 92 ? -9.271 8.287 4.478 1.00 92.00 92 ALA A O 1
ATOM 664 N N . ARG A 1 93 ? -9.783 7.950 2.317 1.00 93.56 93 ARG A N 1
ATOM 665 C CA . ARG A 1 93 ? -11.222 7.698 2.531 1.00 93.56 93 ARG A CA 1
ATOM 666 C C . ARG A 1 93 ? -11.506 6.470 3.389 1.00 93.56 93 ARG A C 1
ATOM 668 O O . ARG A 1 93 ? -12.529 6.419 4.070 1.00 93.56 93 ARG A O 1
ATOM 675 N N . TYR A 1 94 ? -10.670 5.442 3.302 1.00 87.19 94 TYR A N 1
ATOM 676 C CA . TYR A 1 94 ? -10.791 4.269 4.156 1.00 87.19 94 TYR A CA 1
ATOM 677 C C . TYR A 1 94 ? -10.438 4.621 5.604 1.00 87.19 94 TYR A C 1
ATOM 679 O O . TYR A 1 94 ? -11.206 4.295 6.500 1.00 87.19 94 TYR A O 1
ATOM 687 N N . LEU A 1 95 ? -9.339 5.340 5.838 1.00 89.12 95 LEU A N 1
ATOM 688 C CA . LEU A 1 95 ? -8.928 5.746 7.186 1.00 89.12 95 LEU A CA 1
ATOM 689 C C . LEU A 1 95 ? -9.909 6.740 7.827 1.00 89.12 95 LEU A C 1
ATOM 691 O O . LEU A 1 95 ? -10.223 6.595 9.001 1.00 89.12 95 LEU A O 1
ATOM 695 N N . ASP A 1 96 ? -10.457 7.682 7.055 1.00 94.62 96 ASP A N 1
ATOM 696 C CA . ASP A 1 96 ? -11.478 8.636 7.522 1.00 94.62 96 ASP A CA 1
ATOM 697 C C . ASP A 1 96 ? -12.742 7.930 8.050 1.00 94.62 96 ASP A C 1
ATOM 699 O O . ASP A 1 96 ? -13.295 8.291 9.086 1.00 94.62 96 ASP A O 1
ATOM 703 N N . ARG A 1 97 ? -13.154 6.845 7.382 1.00 94.38 97 ARG A N 1
ATOM 704 C CA . ARG A 1 97 ? -14.310 6.028 7.786 1.00 94.38 97 ARG A CA 1
ATOM 705 C C . ARG A 1 97 ? -14.003 5.012 8.891 1.00 94.38 97 ARG A C 1
ATOM 707 O O . ARG A 1 97 ? -14.938 4.414 9.415 1.00 94.38 97 ARG A O 1
ATOM 714 N N . ASN A 1 98 ? -12.730 4.797 9.226 1.00 86.06 98 ASN A N 1
ATOM 715 C CA . ASN A 1 98 ? -12.274 3.786 10.186 1.00 86.06 98 ASN A CA 1
ATOM 716 C C . ASN A 1 98 ? -11.255 4.410 11.164 1.00 86.06 98 ASN A C 1
ATOM 718 O O . ASN A 1 98 ? -10.045 4.180 11.034 1.00 86.06 98 ASN A O 1
ATOM 722 N N . PRO A 1 99 ? -11.713 5.232 12.130 1.00 92.19 99 PRO A N 1
ATOM 723 C CA . PRO A 1 99 ? -10.834 6.012 13.007 1.00 92.19 99 PRO A CA 1
ATOM 724 C C . PRO A 1 99 ? -9.937 5.153 13.915 1.00 92.19 99 PRO A C 1
ATOM 726 O O . PRO A 1 99 ? -8.834 5.566 14.274 1.00 92.19 99 PRO A O 1
ATOM 729 N N . ASP A 1 100 ? -10.366 3.940 14.259 1.00 88.50 100 ASP A N 1
ATOM 730 C CA . ASP A 1 100 ? -9.568 2.950 14.989 1.00 88.50 100 ASP A CA 1
ATOM 731 C C . ASP A 1 100 ? -8.370 2.453 14.160 1.00 88.50 100 ASP A C 1
ATOM 733 O O . ASP A 1 100 ? -7.251 2.331 14.672 1.00 88.50 100 ASP A O 1
ATOM 737 N N . VAL A 1 101 ? -8.578 2.233 12.858 1.00 81.69 101 VAL A N 1
ATOM 738 C CA . VAL A 1 101 ? -7.509 1.874 11.921 1.00 81.69 101 VAL A CA 1
ATOM 739 C C . VAL A 1 101 ? -6.593 3.071 11.681 1.00 81.69 101 VAL A C 1
ATOM 741 O O . VAL A 1 101 ? -5.373 2.907 11.679 1.00 81.69 101 VAL A O 1
ATOM 744 N N . ALA A 1 102 ? -7.152 4.278 11.539 1.00 89.19 102 ALA A N 1
ATOM 745 C CA . ALA A 1 102 ? -6.377 5.509 11.387 1.00 89.19 102 ALA A CA 1
ATOM 746 C C . ALA A 1 102 ? -5.396 5.717 12.552 1.00 89.19 102 ALA A C 1
ATOM 748 O O . ALA A 1 102 ? -4.203 5.913 12.318 1.00 89.19 102 ALA A O 1
ATOM 749 N N . ALA A 1 103 ? -5.858 5.553 13.796 1.00 89.62 103 ALA A N 1
ATOM 750 C CA . ALA A 1 103 ? -5.010 5.674 14.981 1.00 89.62 103 ALA A CA 1
ATOM 751 C C . ALA A 1 103 ? -3.846 4.663 14.989 1.00 89.62 103 ALA A C 1
ATOM 753 O O . ALA A 1 103 ? -2.721 5.004 15.370 1.00 89.62 103 ALA A O 1
ATOM 754 N N . GLN A 1 104 ? -4.079 3.423 14.542 1.00 83.12 104 GLN A N 1
ATOM 755 C CA . GLN A 1 104 ? -2.997 2.443 14.391 1.00 83.12 104 GLN A CA 1
ATOM 756 C C . GLN A 1 104 ? -2.019 2.837 13.285 1.00 83.12 104 GLN A C 1
ATOM 758 O O . GLN A 1 104 ? -0.805 2.767 13.485 1.00 83.12 104 GLN A O 1
ATOM 763 N N . VAL A 1 105 ? -2.530 3.252 12.128 1.00 85.12 105 VAL A N 1
ATOM 764 C CA . VAL A 1 105 ? -1.696 3.649 10.993 1.00 85.12 105 VAL A CA 1
ATOM 765 C C . VAL A 1 105 ? -0.805 4.833 11.361 1.00 85.12 105 VAL A C 1
ATOM 767 O O . VAL A 1 105 ? 0.383 4.796 11.053 1.00 85.12 105 VAL A O 1
ATOM 770 N N . ASP A 1 106 ? -1.322 5.839 12.063 1.00 89.75 106 ASP A N 1
ATOM 771 C CA . ASP A 1 106 ? -0.525 6.999 12.470 1.00 89.75 106 ASP A CA 1
ATOM 772 C C . ASP A 1 106 ? 0.552 6.628 13.491 1.00 89.75 106 ASP A C 1
ATOM 774 O O . ASP A 1 106 ? 1.708 7.036 13.347 1.00 89.75 106 ASP A O 1
ATOM 778 N N . ARG A 1 107 ? 0.227 5.759 14.457 1.00 88.50 107 ARG A N 1
ATOM 779 C CA . ARG A 1 107 ? 1.211 5.222 15.411 1.00 88.50 107 ARG A CA 1
ATOM 780 C C . ARG A 1 107 ? 2.362 4.490 14.716 1.00 88.50 107 ARG A C 1
ATOM 782 O O . ARG A 1 107 ? 3.493 4.535 15.202 1.00 88.50 107 ARG A O 1
ATOM 789 N N . PHE A 1 108 ? 2.077 3.802 13.611 1.00 84.19 108 PHE A N 1
ATOM 790 C CA . PHE A 1 108 ? 3.041 2.966 12.895 1.00 84.19 108 PHE A CA 1
ATOM 791 C C . PHE A 1 108 ? 3.484 3.537 11.540 1.00 84.19 108 PHE A C 1
ATOM 793 O O . PHE A 1 108 ? 4.097 2.819 10.742 1.00 84.19 108 PHE A O 1
ATOM 800 N N . ARG A 1 109 ? 3.219 4.821 11.265 1.00 86.31 109 ARG A N 1
ATOM 801 C CA . ARG A 1 109 ? 3.486 5.447 9.959 1.00 86.31 109 ARG A CA 1
ATOM 802 C C . ARG A 1 109 ? 4.932 5.243 9.479 1.00 86.31 109 ARG A C 1
ATOM 804 O O . ARG A 1 109 ? 5.103 4.735 8.373 1.00 86.31 109 ARG A O 1
ATO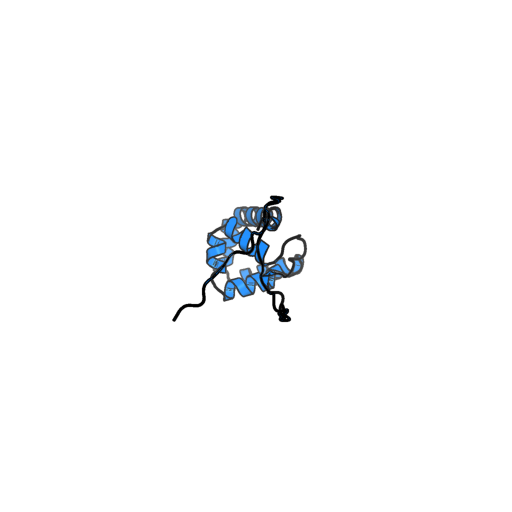M 811 N N . PRO A 1 110 ? 5.983 5.481 10.294 1.00 86.62 110 PRO A N 1
ATOM 812 C CA . PRO A 1 110 ? 7.364 5.293 9.841 1.00 86.62 110 PRO A CA 1
ATOM 813 C C . PRO A 1 110 ? 7.723 3.834 9.526 1.00 86.62 110 PRO A C 1
ATOM 815 O O . PRO A 1 110 ? 8.655 3.563 8.764 1.00 86.62 110 PRO A O 1
ATOM 818 N N . GLN A 1 111 ? 7.062 2.866 10.166 1.00 84.12 111 GLN A N 1
ATOM 819 C CA . GLN A 1 111 ? 7.237 1.441 9.881 1.00 84.12 111 GLN A CA 1
ATOM 820 C C . GLN A 1 111 ? 6.497 1.060 8.596 1.00 84.12 111 GLN A C 1
ATOM 822 O O . GLN A 1 111 ? 7.057 0.333 7.776 1.00 84.12 111 GLN A O 1
ATOM 827 N N . ILE A 1 112 ? 5.281 1.581 8.408 1.00 83.94 112 ILE A N 1
ATOM 828 C CA . ILE A 1 112 ? 4.467 1.375 7.207 1.00 83.94 112 ILE A CA 1
ATOM 829 C C . ILE A 1 112 ? 5.189 1.933 5.981 1.00 83.94 112 ILE A C 1
ATOM 831 O O . ILE A 1 112 ? 5.385 1.188 5.026 1.00 83.94 112 ILE A O 1
ATOM 835 N N . ASP A 1 113 ? 5.667 3.176 6.023 1.00 84.94 113 ASP A N 1
ATOM 836 C CA . ASP A 1 113 ? 6.320 3.821 4.874 1.00 84.94 113 ASP A CA 1
ATOM 837 C C . ASP A 1 113 ? 7.581 3.057 4.437 1.00 84.94 113 ASP A C 1
ATOM 839 O O . ASP A 1 113 ? 7.774 2.762 3.254 1.00 84.94 113 ASP A O 1
ATOM 843 N N . ARG A 1 114 ? 8.410 2.633 5.403 1.00 84.75 114 ARG A N 1
ATOM 844 C CA . ARG A 1 114 ? 9.575 1.770 5.136 1.00 84.75 114 ARG A CA 1
ATOM 845 C C . ARG A 1 114 ? 9.169 0.399 4.594 1.00 84.75 114 ARG A C 1
ATOM 847 O O . ARG A 1 114 ? 9.862 -0.145 3.734 1.00 84.75 114 ARG A O 1
ATOM 854 N N . GLY A 1 115 ? 8.072 -0.164 5.098 1.00 87.75 115 GLY A N 1
ATOM 855 C CA . GLY A 1 115 ? 7.520 -1.433 4.636 1.00 87.75 115 GLY A CA 1
ATOM 856 C C . GLY A 1 115 ? 7.034 -1.358 3.190 1.00 87.75 115 GLY A C 1
ATOM 857 O O . GLY A 1 115 ? 7.407 -2.207 2.388 1.00 87.75 115 GLY A O 1
ATOM 858 N N . VAL A 1 116 ? 6.283 -0.313 2.836 1.00 86.81 116 VAL A N 1
ATOM 859 C CA . VAL A 1 116 ? 5.790 -0.065 1.473 1.00 86.81 116 VAL A CA 1
ATOM 860 C C . VAL A 1 116 ? 6.953 0.081 0.495 1.00 86.81 116 VAL A C 1
ATOM 862 O O . VAL A 1 116 ? 6.974 -0.602 -0.528 1.00 86.81 116 VAL A O 1
ATOM 865 N N . ALA A 1 117 ? 7.957 0.898 0.830 1.00 88.38 117 ALA A N 1
ATOM 866 C CA . ALA A 1 117 ? 9.144 1.056 -0.009 1.00 88.38 117 ALA A CA 1
ATOM 867 C C . ALA A 1 117 ? 9.876 -0.280 -0.224 1.00 88.38 117 ALA A C 1
ATOM 869 O O . ALA A 1 117 ? 10.283 -0.595 -1.342 1.00 88.38 117 ALA A O 1
ATOM 870 N N . ARG A 1 118 ? 9.994 -1.103 0.828 1.00 90.56 118 ARG A N 1
ATOM 871 C CA . ARG A 1 118 ? 10.593 -2.440 0.729 1.00 90.56 118 ARG A CA 1
ATOM 872 C C . ARG A 1 118 ? 9.768 -3.378 -0.151 1.00 90.56 118 ARG A C 1
ATOM 874 O O . ARG A 1 118 ? 10.356 -4.043 -0.992 1.00 90.56 118 ARG A O 1
ATOM 881 N N . VAL A 1 119 ? 8.444 -3.410 0.010 1.00 92.31 119 VAL A N 1
ATOM 882 C CA . VAL A 1 119 ? 7.545 -4.234 -0.816 1.00 92.31 119 VAL A CA 1
ATOM 883 C C . VAL A 1 119 ? 7.725 -3.905 -2.293 1.00 92.31 119 VAL A C 1
ATOM 885 O O . VAL A 1 119 ? 7.944 -4.815 -3.086 1.00 92.31 119 VAL A O 1
ATOM 888 N N . ILE A 1 120 ? 7.704 -2.619 -2.655 1.00 90.06 120 ILE A N 1
ATOM 889 C CA . ILE A 1 120 ? 7.892 -2.175 -4.043 1.00 90.06 120 ILE A CA 1
ATOM 890 C C . ILE A 1 120 ? 9.271 -2.595 -4.574 1.00 90.06 120 ILE A C 1
ATOM 892 O O . ILE A 1 120 ? 9.373 -3.057 -5.704 1.00 90.06 120 ILE A O 1
ATOM 896 N N . ALA A 1 121 ? 10.320 -2.477 -3.757 1.00 91.06 121 ALA A N 1
ATOM 897 C CA . ALA A 1 121 ? 11.691 -2.788 -4.158 1.00 91.06 121 ALA A CA 1
ATOM 898 C C . ALA A 1 121 ? 12.005 -4.292 -4.278 1.00 91.06 121 ALA A C 1
ATOM 900 O O . ALA A 1 121 ? 13.067 -4.639 -4.792 1.00 91.06 121 ALA A O 1
ATOM 901 N N . THR A 1 122 ? 11.153 -5.181 -3.751 1.00 93.06 122 THR A N 1
ATOM 902 C CA . THR A 1 122 ? 11.435 -6.630 -3.701 1.00 93.06 122 THR A CA 1
ATOM 903 C C . THR A 1 122 ? 10.314 -7.516 -4.232 1.00 93.06 122 THR A C 1
ATOM 905 O O . THR A 1 122 ? 10.418 -8.734 -4.117 1.00 93.06 122 THR A O 1
ATOM 908 N N . CYS A 1 123 ? 9.215 -6.946 -4.726 1.00 92.44 123 CYS A N 1
ATOM 909 C CA . CYS A 1 123 ? 8.032 -7.710 -5.131 1.00 92.44 123 CYS A CA 1
ATOM 910 C C . CYS A 1 123 ? 8.313 -8.721 -6.251 1.00 92.44 123 CYS A C 1
ATOM 912 O O . CYS A 1 123 ? 7.678 -9.763 -6.304 1.00 92.44 123 CYS A O 1
ATOM 914 N N . ASP A 1 124 ? 9.282 -8.426 -7.109 1.00 93.31 124 ASP A N 1
ATOM 915 C CA . ASP A 1 124 ? 9.742 -9.248 -8.225 1.00 93.31 124 ASP A CA 1
ATOM 916 C C . ASP A 1 124 ? 10.394 -10.565 -7.779 1.00 93.31 124 ASP A C 1
ATOM 918 O O . ASP A 1 124 ? 10.521 -11.498 -8.569 1.00 93.31 124 ASP A O 1
ATOM 922 N N . ARG A 1 125 ? 10.789 -10.651 -6.505 1.00 92.12 125 ARG A N 1
ATOM 923 C CA . ARG A 1 125 ? 11.337 -11.863 -5.878 1.00 92.12 125 ARG A CA 1
ATOM 924 C C . ARG A 1 125 ? 10.260 -12.798 -5.337 1.00 92.12 125 ARG A C 1
ATOM 926 O O . ARG A 1 125 ? 10.599 -13.875 -4.848 1.00 92.12 125 ARG A O 1
ATOM 933 N N . PHE A 1 126 ? 9.003 -12.364 -5.368 1.00 84.88 126 PHE A N 1
ATOM 934 C CA . PHE A 1 126 ? 7.841 -13.129 -4.935 1.00 84.88 126 PHE A CA 1
ATOM 935 C C . PHE A 1 126 ? 6.972 -13.474 -6.134 1.00 84.88 126 PHE A C 1
ATOM 937 O O . PHE A 1 126 ? 6.157 -14.405 -5.977 1.00 84.88 126 PHE A O 1
#

Sequence (126 aa):
MAQHISRTRISRTVGVAIAAAGVGVIALMPATASAAPADRAVPGTSCTVGQVERAATAVSPAIGGYLRNPQIRAEFERIVVLPEPQRRAEVARYLDRNPDVAAQVDRFRPQIDRGVARVIATCDRF